Protein AF-A0A1J5KLR5-F1 (afdb_monomer_lite)

Foldseek 3Di:
DLPQAAEQPQEEEEEEADDPPLPLLVVLCVLPVVSRHDYRYHYAYPYPVVCVVVVNVSVVVRLVRCVVRLHYEYEDYPDDDPSVVVSVVVGPYQYQPDSFNVSSLVSVLVRVVVSCVVPPDPVSVVSNVLLVVQSVVDRDSVSSSVSSVVVD

Structure (mmCIF, N/CA/C/O backbone):
data_AF-A0A1J5KLR5-F1
#
_entry.id   AF-A0A1J5KLR5-F1
#
loop_
_atom_site.group_PDB
_atom_site.id
_atom_site.type_symbol
_atom_site.label_atom_id
_atom_site.label_alt_id
_atom_site.label_comp_id
_atom_site.label_asym_id
_atom_site.label_entity_id
_atom_site.label_seq_id
_atom_site.pdbx_PDB_ins_code
_atom_site.Cartn_x
_atom_site.Cartn_y
_atom_site.Cartn_z
_atom_site.occupancy
_atom_site.B_iso_or_equiv
_atom_site.auth_seq_id
_atom_site.auth_comp_id
_atom_site.auth_asym_id
_atom_site.auth_atom_id
_atom_site.pdbx_PDB_model_num
ATOM 1 N N . MET A 1 1 ? -21.106 -14.056 4.446 1.00 36.22 1 MET A N 1
ATOM 2 C CA . MET A 1 1 ? -21.035 -13.172 3.264 1.00 36.22 1 MET A CA 1
ATOM 3 C C . MET A 1 1 ? -20.225 -11.948 3.673 1.00 36.22 1 MET A C 1
ATOM 5 O O . MET A 1 1 ? -20.423 -11.469 4.780 1.00 36.22 1 MET A O 1
ATOM 9 N N . ARG A 1 2 ? -19.234 -11.530 2.876 1.00 48.59 2 ARG A N 1
ATOM 10 C CA . ARG A 1 2 ? -18.268 -10.456 3.201 1.00 48.59 2 ARG A CA 1
ATOM 11 C C . ARG A 1 2 ? -18.878 -9.060 2.944 1.00 48.59 2 ARG A C 1
ATOM 13 O O . ARG A 1 2 ? -18.381 -8.322 2.104 1.00 48.59 2 ARG A O 1
ATOM 20 N N . GLU A 1 3 ? -20.006 -8.745 3.583 1.00 52.44 3 GLU A N 1
ATOM 21 C CA . GLU A 1 3 ? -20.887 -7.623 3.188 1.00 52.44 3 GLU A CA 1
ATOM 22 C C . GLU A 1 3 ? -20.707 -6.318 3.992 1.00 52.44 3 GLU A C 1
ATOM 24 O O . GLU A 1 3 ? -21.283 -5.306 3.611 1.00 52.44 3 GLU A O 1
ATOM 29 N N . ASN A 1 4 ? -19.849 -6.290 5.023 1.00 66.62 4 ASN A N 1
ATOM 30 C CA . ASN A 1 4 ? -19.649 -5.118 5.899 1.00 66.62 4 ASN A CA 1
ATOM 31 C C . ASN A 1 4 ? -18.295 -4.400 5.734 1.00 66.62 4 ASN A C 1
ATOM 33 O O . ASN A 1 4 ? -17.890 -3.646 6.615 1.00 66.62 4 ASN A O 1
ATOM 37 N N . ARG A 1 5 ? -17.564 -4.618 4.634 1.00 80.94 5 ARG A N 1
ATOM 38 C CA . ARG A 1 5 ? -16.291 -3.910 4.428 1.00 80.94 5 ARG A CA 1
ATOM 39 C C . ARG A 1 5 ? -16.501 -2.437 4.109 1.00 80.94 5 ARG A C 1
ATOM 41 O O . ARG A 1 5 ? -17.392 -2.076 3.336 1.00 80.94 5 ARG A O 1
ATOM 48 N N . ILE A 1 6 ? -15.631 -1.595 4.656 1.00 85.00 6 ILE A N 1
ATOM 49 C CA . ILE A 1 6 ? -15.639 -0.160 4.373 1.00 85.00 6 ILE A CA 1
ATOM 50 C C . ILE A 1 6 ? -15.107 0.032 2.954 1.00 85.00 6 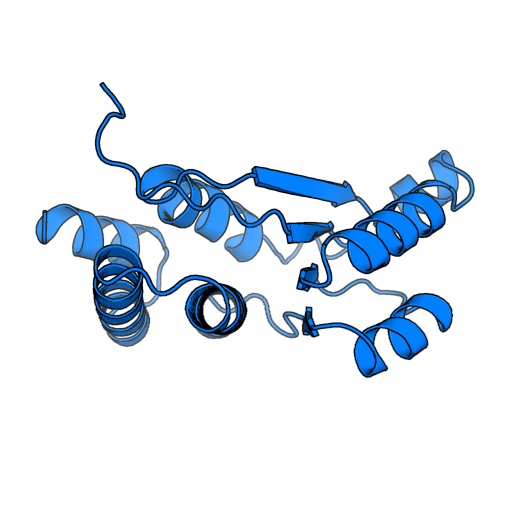ILE A C 1
ATOM 52 O O . ILE A 1 6 ? -13.957 -0.292 2.658 1.00 85.00 6 ILE A O 1
ATOM 56 N N . LYS A 1 7 ? -15.958 0.551 2.068 1.00 84.25 7 LYS A N 1
ATOM 57 C CA . LYS A 1 7 ? -15.587 0.823 0.679 1.00 84.25 7 LYS A CA 1
ATOM 58 C C . LYS A 1 7 ? -14.796 2.115 0.588 1.00 84.25 7 LYS A C 1
ATOM 60 O O . LYS A 1 7 ? -15.304 3.177 0.943 1.00 84.25 7 LYS A O 1
ATOM 65 N N . ILE A 1 8 ? -13.588 2.027 0.046 1.00 85.06 8 ILE A N 1
ATOM 66 C CA . ILE A 1 8 ? -12.771 3.190 -0.284 1.00 85.06 8 ILE A CA 1
ATOM 67 C C . ILE A 1 8 ? -12.696 3.301 -1.801 1.00 85.06 8 ILE A C 1
ATOM 69 O O . ILE A 1 8 ? -12.057 2.501 -2.477 1.00 85.06 8 ILE A O 1
ATOM 73 N N . SER A 1 9 ? -13.360 4.322 -2.339 1.00 82.25 9 SER A N 1
ATOM 74 C CA . SER A 1 9 ? -13.384 4.605 -3.777 1.00 82.25 9 SER A CA 1
ATOM 75 C C . SER A 1 9 ? -12.125 5.302 -4.288 1.00 82.25 9 SER A C 1
ATOM 77 O O . SER A 1 9 ? -11.991 5.481 -5.494 1.00 82.25 9 SER A O 1
ATOM 79 N N . THR A 1 10 ? -11.242 5.757 -3.396 1.00 86.50 10 THR A N 1
ATOM 80 C CA . THR A 1 10 ? -10.001 6.445 -3.760 1.00 86.50 10 THR A CA 1
ATOM 81 C C . THR A 1 10 ? -8.945 5.408 -4.137 1.00 86.50 10 THR A C 1
ATOM 83 O O . THR A 1 10 ? -8.455 4.711 -3.245 1.00 86.50 10 THR A O 1
ATOM 86 N N . PRO A 1 11 ? -8.574 5.286 -5.426 1.00 88.81 11 PRO A N 1
ATOM 87 C CA . PRO A 1 11 ? -7.553 4.339 -5.826 1.00 88.81 11 PRO A CA 1
ATOM 88 C C . PRO A 1 11 ? -6.179 4.829 -5.378 1.00 88.81 11 PRO A C 1
ATOM 90 O O . PRO A 1 11 ? -5.879 6.024 -5.441 1.00 88.81 11 PRO A O 1
ATOM 93 N N . PHE A 1 12 ? -5.308 3.904 -5.001 1.00 90.31 12 PHE A N 1
ATOM 94 C CA . PHE A 1 12 ? -3.905 4.202 -4.724 1.00 90.31 12 PHE A CA 1
ATOM 95 C C . PHE A 1 12 ? -2.996 3.152 -5.355 1.00 90.31 12 PHE A C 1
ATOM 97 O O . PHE A 1 12 ? -3.433 2.088 -5.802 1.00 90.31 12 PHE A O 1
ATOM 104 N N . VAL A 1 13 ? -1.718 3.497 -5.463 1.00 91.06 13 VAL A N 1
ATOM 105 C CA . VAL A 1 13 ? -0.706 2.626 -6.062 1.00 91.06 13 VAL A CA 1
ATOM 106 C C . VAL A 1 13 ? 0.085 1.934 -4.971 1.00 91.06 13 VAL A C 1
ATOM 108 O O . VAL A 1 13 ? 0.601 2.599 -4.082 1.00 91.06 13 VAL A O 1
ATOM 111 N N . GLU A 1 14 ? 0.230 0.621 -5.066 1.00 89.69 14 GLU A N 1
ATOM 112 C CA . GLU A 1 14 ? 1.139 -0.143 -4.220 1.00 89.69 14 GLU A CA 1
ATOM 113 C C . GLU A 1 14 ? 2.367 -0.546 -5.029 1.00 89.69 14 GLU A C 1
ATOM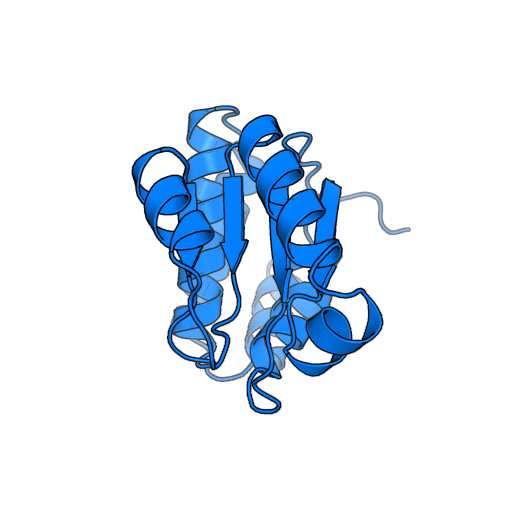 115 O O . GLU A 1 14 ? 2.251 -1.160 -6.090 1.00 89.69 14 GLU A O 1
ATOM 120 N N . LEU A 1 15 ? 3.535 -0.166 -4.523 1.00 87.50 15 LEU A N 1
ATOM 121 C CA . LEU A 1 15 ? 4.835 -0.510 -5.076 1.00 87.50 15 LEU A CA 1
ATOM 122 C C . LEU A 1 15 ? 5.495 -1.558 -4.186 1.00 87.50 15 LEU A C 1
ATOM 124 O O . LEU A 1 15 ? 5.876 -1.251 -3.051 1.00 87.50 15 LEU A O 1
ATOM 128 N N . ASP A 1 16 ? 5.659 -2.763 -4.715 1.00 84.75 16 ASP A N 1
ATOM 129 C CA . ASP A 1 16 ? 6.319 -3.861 -4.012 1.00 84.75 16 ASP A CA 1
ATOM 130 C C . ASP A 1 16 ? 7.813 -3.940 -4.346 1.00 84.75 16 ASP A C 1
ATOM 132 O O . ASP A 1 16 ? 8.232 -3.535 -5.432 1.00 84.75 16 ASP A O 1
ATOM 136 N N . GLY A 1 17 ? 8.621 -4.417 -3.399 1.00 78.75 17 GLY A N 1
ATOM 137 C CA . GLY A 1 17 ? 10.078 -4.331 -3.451 1.00 78.75 17 GLY A CA 1
ATOM 138 C C . GLY A 1 17 ? 10.819 -5.663 -3.333 1.00 78.75 17 GLY A C 1
ATOM 139 O O . GLY A 1 17 ? 10.237 -6.733 -3.254 1.00 78.75 17 GLY A O 1
ATOM 140 N N . ASP A 1 18 ? 12.152 -5.582 -3.327 1.00 69.69 18 ASP A N 1
ATOM 141 C CA . ASP A 1 18 ? 13.058 -6.745 -3.364 1.00 69.69 18 ASP A CA 1
ATOM 142 C C . ASP A 1 18 ? 13.311 -7.420 -2.010 1.00 69.69 18 ASP A C 1
ATOM 144 O O . ASP A 1 18 ? 13.990 -8.446 -1.948 1.00 69.69 18 ASP A O 1
ATOM 148 N N . LYS A 1 19 ? 12.873 -6.821 -0.900 1.00 64.19 19 LYS A N 1
ATOM 149 C CA . LYS A 1 19 ? 13.239 -7.338 0.418 1.00 64.19 19 LYS A CA 1
ATOM 150 C C . LYS A 1 19 ? 12.357 -8.525 0.795 1.00 64.19 19 LYS A C 1
ATOM 152 O O . LYS A 1 19 ? 11.225 -8.347 1.226 1.00 64.19 19 LYS A O 1
ATOM 157 N N . GLU A 1 20 ? 12.933 -9.726 0.728 1.00 59.66 20 GLU A N 1
ATOM 158 C CA . GLU A 1 20 ? 12.331 -10.982 1.214 1.00 59.66 20 GLU A CA 1
ATOM 159 C C . GLU A 1 20 ? 11.911 -10.928 2.698 1.00 59.66 20 GLU A C 1
ATOM 161 O O . GLU A 1 20 ? 11.056 -11.701 3.140 1.00 59.66 20 GLU A O 1
ATOM 166 N N . ASP A 1 21 ? 12.489 -9.992 3.456 1.00 57.94 21 ASP A N 1
ATOM 167 C CA . ASP A 1 21 ? 12.181 -9.743 4.863 1.00 57.94 21 ASP A CA 1
ATOM 168 C C . ASP A 1 21 ? 10.870 -8.972 5.081 1.00 57.94 21 ASP A C 1
ATOM 170 O O . ASP A 1 21 ? 10.425 -8.903 6.217 1.00 57.94 21 ASP A O 1
ATOM 174 N N . PHE A 1 22 ? 10.217 -8.432 4.040 1.00 69.19 22 PHE A N 1
ATOM 175 C CA . PHE A 1 22 ? 8.952 -7.684 4.158 1.00 69.19 22 PHE A CA 1
ATOM 176 C C . PHE A 1 22 ? 7.707 -8.590 4.217 1.00 69.19 22 PHE A C 1
ATOM 178 O O . PHE A 1 22 ? 6.735 -8.442 3.470 1.00 69.19 22 PHE A O 1
ATOM 185 N N . LYS A 1 23 ? 7.731 -9.590 5.104 1.00 77.00 23 LYS A N 1
ATOM 186 C CA . LYS A 1 23 ? 6.612 -10.534 5.263 1.00 77.00 23 LYS A CA 1
ATOM 187 C C . LYS A 1 23 ? 5.436 -9.889 5.980 1.00 77.00 23 LYS A C 1
ATOM 189 O O . LYS A 1 23 ? 4.288 -10.176 5.626 1.00 77.00 23 LYS A O 1
ATOM 194 N N . ASN A 1 24 ? 5.699 -9.014 6.952 1.00 81.69 24 ASN A N 1
ATOM 195 C CA . ASN A 1 24 ? 4.628 -8.373 7.705 1.00 81.69 24 ASN A CA 1
ATOM 196 C C . ASN A 1 24 ? 3.813 -7.435 6.820 1.00 81.69 24 ASN A C 1
ATOM 198 O O . ASN A 1 24 ? 2.610 -7.340 7.030 1.00 81.69 24 ASN A O 1
ATOM 202 N N . TRP A 1 25 ? 4.403 -6.832 5.784 1.00 83.69 25 TRP A N 1
ATOM 203 C CA . TRP A 1 25 ? 3.664 -6.057 4.781 1.00 83.69 25 TRP A CA 1
ATOM 204 C C . TRP A 1 25 ? 2.479 -6.807 4.172 1.00 83.69 25 TRP A C 1
ATOM 206 O O . TRP A 1 25 ? 1.321 -6.400 4.301 1.00 83.69 25 TRP A O 1
ATO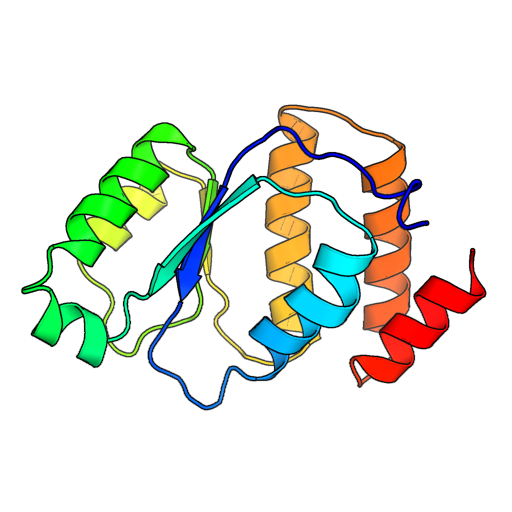M 216 N N . SER A 1 26 ? 2.781 -7.931 3.520 1.00 83.00 26 SER A N 1
ATOM 217 C CA . SER A 1 26 ? 1.787 -8.735 2.816 1.00 83.00 26 SER A CA 1
ATOM 218 C C . SER A 1 26 ? 0.799 -9.365 3.793 1.00 83.00 26 SER A C 1
ATOM 220 O O . SER A 1 26 ? -0.398 -9.417 3.513 1.00 83.00 26 SER A O 1
ATOM 222 N N . LEU A 1 27 ? 1.276 -9.813 4.959 1.00 86.31 27 LEU A N 1
ATOM 223 C CA . LEU A 1 27 ? 0.419 -10.382 5.998 1.00 86.31 27 LEU A CA 1
ATOM 224 C C . LEU A 1 27 ? -0.541 -9.339 6.578 1.00 86.31 27 LEU A C 1
ATOM 226 O O . LEU A 1 27 ? -1.730 -9.614 6.693 1.00 86.31 27 LEU A O 1
ATOM 230 N N . PHE A 1 28 ? -0.061 -8.136 6.895 1.00 87.38 28 PHE A N 1
ATOM 231 C CA . PHE A 1 28 ? -0.879 -7.058 7.452 1.00 87.38 28 PHE A CA 1
ATOM 232 C C . PHE A 1 28 ? -1.940 -6.616 6.447 1.00 87.38 28 PHE A C 1
ATOM 234 O O . PHE A 1 28 ? -3.120 -6.505 6.780 1.00 87.38 28 PHE A O 1
ATOM 241 N N . LYS A 1 29 ? -1.543 -6.447 5.183 1.00 86.88 29 LYS A N 1
ATOM 242 C CA . LYS A 1 29 ? -2.477 -6.133 4.106 1.00 86.88 29 LYS A CA 1
ATOM 243 C C . LYS A 1 29 ? -3.555 -7.212 3.965 1.00 86.88 29 LYS A C 1
ATOM 245 O O . LYS A 1 29 ? -4.737 -6.890 3.980 1.00 86.88 29 LYS A O 1
ATOM 250 N N . ASN A 1 30 ? -3.171 -8.480 3.837 1.00 87.62 30 ASN A N 1
ATOM 251 C CA . ASN A 1 30 ? -4.127 -9.550 3.549 1.00 87.62 30 ASN A CA 1
ATOM 252 C C . ASN A 1 30 ? -5.027 -9.882 4.746 1.00 87.62 30 ASN A C 1
ATOM 254 O O . ASN A 1 30 ? -6.222 -10.071 4.552 1.00 87.62 30 ASN A O 1
ATOM 258 N N . ASN A 1 31 ? -4.472 -9.932 5.960 1.00 87.19 31 ASN A N 1
ATOM 259 C CA . ASN A 1 31 ? -5.201 -10.373 7.151 1.00 87.19 31 ASN A CA 1
ATOM 260 C C . ASN A 1 31 ? -5.979 -9.246 7.835 1.00 87.19 31 ASN A C 1
ATOM 262 O O . ASN A 1 31 ? -6.978 -9.521 8.487 1.00 87.19 31 ASN A O 1
ATOM 266 N N . ILE A 1 32 ? -5.527 -7.994 7.719 1.00 87.06 32 ILE A N 1
ATOM 267 C CA . ILE A 1 32 ? -6.181 -6.849 8.361 1.00 87.06 32 ILE A CA 1
ATOM 268 C C . ILE A 1 32 ? -6.840 -5.991 7.283 1.00 87.06 32 ILE A C 1
ATOM 270 O O . ILE A 1 32 ? -8.063 -5.934 7.194 1.00 87.06 32 ILE A O 1
ATOM 274 N N . ILE A 1 33 ? -6.057 -5.363 6.407 1.00 88.81 33 ILE A N 1
ATOM 275 C CA . ILE A 1 33 ? -6.589 -4.354 5.482 1.00 88.81 33 ILE A CA 1
ATOM 276 C C . ILE A 1 33 ? -7.670 -4.923 4.552 1.00 88.81 33 ILE A C 1
ATOM 278 O O . ILE A 1 33 ? -8.773 -4.392 4.518 1.00 88.81 33 ILE A O 1
ATOM 282 N N . CYS A 1 34 ? -7.401 -6.014 3.835 1.00 87.44 34 CYS A N 1
ATOM 283 C CA . CYS A 1 34 ? -8.340 -6.603 2.876 1.00 87.44 34 CYS A CA 1
ATOM 284 C C . CYS A 1 34 ? -9.527 -7.333 3.531 1.00 87.44 34 CYS A C 1
ATOM 286 O O . CYS A 1 34 ? -10.538 -7.584 2.866 1.00 87.44 34 CYS A O 1
ATOM 288 N N . GLU A 1 35 ? -9.432 -7.677 4.817 1.00 87.44 35 GLU A N 1
ATOM 289 C CA . GLU A 1 35 ? -10.549 -8.276 5.552 1.00 87.44 35 GLU A CA 1
ATOM 290 C C . GLU A 1 35 ? -11.564 -7.215 6.003 1.00 87.44 35 GLU A C 1
ATOM 292 O O . GLU A 1 35 ? -12.768 -7.457 5.897 1.00 87.44 35 GLU A O 1
ATOM 297 N N . PHE A 1 36 ? -11.111 -6.016 6.398 1.00 86.06 36 PHE A N 1
ATOM 298 C CA . PHE A 1 36 ? -11.985 -4.928 6.869 1.00 86.06 36 PHE A CA 1
ATOM 299 C C . PHE A 1 36 ? -12.324 -3.873 5.801 1.00 86.06 36 PHE A C 1
ATOM 301 O O . PHE A 1 36 ? -13.399 -3.269 5.850 1.00 86.06 36 PHE A O 1
ATOM 308 N N . LEU A 1 37 ? -11.448 -3.654 4.818 1.00 88.12 37 LEU A N 1
ATOM 309 C CA . LEU A 1 37 ? -11.566 -2.592 3.817 1.00 88.12 37 LEU A CA 1
ATOM 310 C C . LEU A 1 37 ? -11.666 -3.165 2.399 1.00 88.12 37 LEU A C 1
ATOM 312 O O . LEU A 1 37 ? -10.980 -4.120 2.035 1.00 88.12 37 LEU A O 1
ATOM 316 N N . ASP A 1 38 ? -12.527 -2.559 1.586 1.00 88.50 38 ASP A N 1
ATOM 317 C CA . ASP A 1 38 ? -12.660 -2.842 0.157 1.00 88.50 38 ASP A CA 1
ATOM 318 C C . ASP A 1 38 ? -11.993 -1.702 -0.625 1.00 88.50 38 ASP A C 1
ATOM 320 O O . ASP A 1 38 ? -12.495 -0.573 -0.638 1.00 88.50 38 ASP A O 1
ATOM 324 N N . LEU A 1 39 ? -10.813 -1.983 -1.189 1.00 87.00 39 LEU A N 1
ATOM 325 C CA . LEU A 1 39 ? -9.876 -0.997 -1.734 1.00 87.00 39 LEU A CA 1
ATOM 326 C C . LEU A 1 39 ? -9.586 -1.265 -3.214 1.00 87.00 39 LEU A C 1
ATOM 328 O O . LEU A 1 39 ? -9.322 -2.405 -3.597 1.00 87.00 39 LEU A O 1
ATOM 332 N N . ASP A 1 40 ? -9.523 -0.205 -4.022 1.00 86.56 40 ASP A N 1
ATOM 333 C CA . ASP A 1 40 ? -9.010 -0.277 -5.397 1.00 86.56 40 ASP A CA 1
ATOM 334 C C . ASP A 1 40 ? -7.491 -0.023 -5.416 1.00 86.56 40 ASP A C 1
ATOM 336 O O . ASP A 1 40 ? -7.022 1.120 -5.446 1.00 86.56 40 ASP A O 1
ATOM 340 N N . ILE A 1 41 ? -6.710 -1.105 -5.340 1.00 88.69 41 ILE A N 1
ATOM 341 C CA . ILE A 1 41 ? -5.245 -1.050 -5.264 1.00 88.69 41 ILE A CA 1
ATOM 342 C C . ILE A 1 41 ? -4.636 -1.404 -6.616 1.00 88.69 41 ILE A C 1
ATOM 344 O O . ILE A 1 41 ? -4.767 -2.530 -7.101 1.00 88.69 41 ILE A O 1
ATOM 348 N N . LYS A 1 42 ? -3.877 -0.470 -7.197 1.00 90.62 42 LYS A N 1
ATOM 349 C CA . LYS A 1 42 ? -3.057 -0.748 -8.382 1.00 90.62 42 LYS A CA 1
ATOM 350 C C . LYS A 1 42 ? -1.682 -1.230 -7.944 1.00 90.62 42 LYS A C 1
ATOM 352 O O . LYS A 1 42 ? -0.837 -0.423 -7.563 1.00 90.62 42 LYS A O 1
ATOM 357 N N . TYR A 1 43 ? -1.486 -2.538 -7.999 1.00 90.12 43 TYR A N 1
ATOM 358 C CA . TYR A 1 43 ? -0.246 -3.194 -7.601 1.00 90.12 43 TYR A CA 1
ATOM 359 C C . TYR A 1 43 ? 0.789 -3.194 -8.733 1.00 90.12 43 TYR A C 1
ATOM 361 O O . TYR A 1 43 ? 0.476 -3.576 -9.863 1.00 90.12 43 TYR A O 1
ATOM 369 N N . PHE A 1 44 ? 2.025 -2.810 -8.414 1.00 89.75 44 PHE A N 1
ATOM 370 C CA . PHE A 1 44 ? 3.184 -2.932 -9.293 1.00 89.75 44 PHE A CA 1
ATOM 371 C C . PHE A 1 44 ? 4.362 -3.523 -8.523 1.00 89.75 44 PHE A C 1
ATOM 373 O O . PHE A 1 44 ? 4.835 -2.946 -7.545 1.00 89.75 44 PHE A O 1
ATOM 380 N N . ASP A 1 45 ? 4.878 -4.639 -9.021 1.00 87.81 45 ASP A N 1
ATOM 381 C CA . ASP A 1 45 ? 6.128 -5.218 -8.546 1.00 87.81 45 ASP A CA 1
ATOM 382 C C . ASP A 1 45 ? 7.306 -4.460 -9.179 1.00 87.81 45 ASP A C 1
ATOM 384 O O . ASP A 1 45 ? 7.565 -4.584 -10.379 1.00 87.81 45 ASP A O 1
ATOM 388 N N . ILE A 1 46 ? 8.006 -3.646 -8.387 1.00 86.12 46 ILE A N 1
ATOM 389 C CA . ILE A 1 46 ? 9.201 -2.910 -8.824 1.00 86.12 46 ILE A CA 1
ATOM 390 C C . ILE A 1 46 ? 10.494 -3.559 -8.318 1.00 86.12 46 ILE A C 1
ATOM 392 O O . ILE A 1 46 ? 11.537 -2.896 -8.287 1.00 86.12 46 ILE A O 1
ATOM 396 N N . SER A 1 47 ? 10.440 -4.846 -7.957 1.00 84.06 47 SER A N 1
ATOM 397 C CA . SER A 1 47 ? 11.620 -5.659 -7.679 1.00 84.06 47 SER A CA 1
ATOM 398 C C . SER A 1 47 ? 12.612 -5.586 -8.840 1.00 84.06 47 SER A C 1
ATOM 400 O O . SER A 1 47 ? 12.250 -5.501 -10.017 1.00 84.06 47 SER A O 1
ATOM 402 N N . THR A 1 48 ? 13.896 -5.629 -8.517 1.00 82.69 48 THR A N 1
ATOM 403 C CA . THR A 1 48 ? 15.009 -5.639 -9.462 1.00 82.69 48 THR A CA 1
ATOM 404 C C . THR A 1 48 ? 14.824 -6.751 -10.490 1.00 82.69 48 THR A C 1
ATOM 406 O O . THR A 1 48 ? 14.968 -6.510 -11.687 1.00 82.69 48 THR A O 1
ATOM 409 N N . ARG A 1 49 ? 14.384 -7.938 -10.057 1.00 84.81 49 ARG A N 1
ATOM 410 C CA . ARG A 1 49 ? 14.105 -9.060 -10.963 1.00 84.81 49 ARG A CA 1
ATOM 411 C C . ARG A 1 49 ? 12.993 -8.735 -11.960 1.00 84.81 49 ARG A C 1
ATOM 413 O O . ARG A 1 49 ? 13.147 -8.999 -13.153 1.00 84.81 49 ARG A O 1
ATOM 420 N N . ASN A 1 50 ? 11.875 -8.169 -11.505 1.00 86.75 50 ASN A N 1
ATOM 421 C CA . ASN A 1 50 ? 10.780 -7.826 -12.409 1.00 86.75 50 ASN A CA 1
ATOM 422 C C . ASN A 1 50 ? 11.150 -6.658 -13.335 1.00 86.75 50 ASN A C 1
ATOM 424 O O . ASN A 1 50 ? 10.794 -6.639 -14.515 1.00 86.75 50 ASN A O 1
ATOM 428 N N . ARG A 1 51 ? 11.938 -5.705 -12.839 1.00 85.56 51 ARG A N 1
ATOM 429 C CA . ARG A 1 51 ? 12.491 -4.609 -1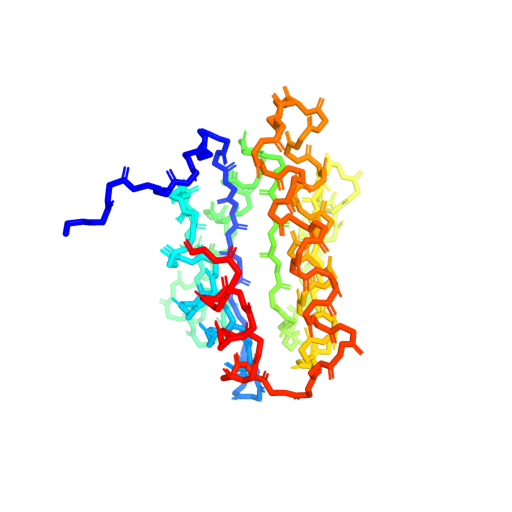3.638 1.00 85.56 51 ARG A CA 1
ATOM 430 C C . ARG A 1 51 ? 13.429 -5.107 -14.736 1.00 85.56 51 ARG A C 1
ATOM 432 O O . ARG A 1 51 ? 13.313 -4.648 -15.869 1.00 85.56 51 ARG A O 1
ATOM 439 N N . GLU A 1 52 ? 14.280 -6.092 -14.463 1.00 85.81 52 GLU A N 1
ATOM 440 C CA . GLU A 1 52 ? 15.118 -6.729 -15.487 1.00 85.81 52 GLU A CA 1
ATOM 441 C C . GLU A 1 52 ? 14.274 -7.433 -16.560 1.00 85.81 52 GLU A C 1
ATOM 443 O O . GLU A 1 52 ? 14.473 -7.210 -17.757 1.00 85.81 52 GLU A O 1
ATOM 448 N N . VAL A 1 53 ? 13.282 -8.231 -16.146 1.00 91.06 53 VAL A N 1
ATOM 449 C CA . VAL A 1 53 ? 12.389 -8.969 -17.060 1.00 91.06 53 VAL A CA 1
ATOM 450 C C . VAL A 1 53 ? 11.583 -8.019 -17.946 1.00 91.06 53 VAL A C 1
ATOM 452 O O . VAL A 1 53 ? 11.455 -8.230 -19.154 1.00 91.06 53 VAL A O 1
ATOM 455 N N . THR A 1 54 ? 11.055 -6.948 -17.360 1.00 89.12 54 THR A N 1
ATOM 456 C CA . THR A 1 54 ? 10.226 -5.965 -18.067 1.00 89.12 54 THR A CA 1
ATOM 457 C C . THR A 1 54 ? 11.043 -4.883 -18.772 1.00 89.12 54 THR A C 1
ATOM 459 O O . THR A 1 54 ? 10.456 -4.052 -19.469 1.00 89.12 54 THR A O 1
ATOM 462 N N . LYS A 1 55 ? 12.379 -4.897 -18.652 1.00 87.94 55 LYS A N 1
ATOM 463 C CA . LYS A 1 55 ? 13.285 -3.844 -19.146 1.00 87.94 55 LYS A CA 1
ATOM 464 C C . LYS A 1 55 ? 12.864 -2.454 -18.651 1.00 87.94 55 LYS A C 1
ATOM 466 O O . LYS A 1 55 ? 12.670 -1.543 -19.453 1.00 87.94 55 LYS A O 1
ATOM 471 N N . ASP A 1 56 ? 12.644 -2.334 -17.343 1.00 84.06 56 ASP A N 1
ATOM 472 C CA . ASP A 1 56 ? 12.191 -1.130 -16.630 1.00 84.06 56 ASP A CA 1
ATOM 473 C C . ASP A 1 56 ? 10.814 -0.573 -17.039 1.00 84.06 56 ASP A C 1
ATOM 475 O O . ASP A 1 56 ? 10.389 0.470 -16.539 1.00 84.06 56 ASP A O 1
ATOM 479 N N . LYS A 1 57 ? 10.043 -1.276 -17.879 1.00 88.38 57 LYS A N 1
ATOM 480 C CA . LYS A 1 57 ? 8.689 -0.827 -18.251 1.00 88.38 57 LYS A CA 1
ATOM 481 C C . LYS A 1 57 ? 7.757 -0.705 -17.046 1.00 88.38 57 LYS A C 1
ATOM 483 O O . LYS A 1 57 ? 7.013 0.269 -16.966 1.00 88.38 57 LYS A O 1
ATOM 488 N N . VAL A 1 58 ? 7.848 -1.633 -16.089 1.00 88.88 58 VAL A N 1
ATOM 489 C CA . VAL A 1 58 ? 7.022 -1.613 -14.868 1.00 88.88 58 VAL A CA 1
ATOM 490 C C . VAL A 1 58 ? 7.247 -0.349 -14.030 1.00 88.88 58 VAL A C 1
ATOM 492 O O . VAL A 1 58 ? 6.310 0.203 -13.453 1.00 88.88 58 VAL A O 1
ATOM 495 N N . LEU A 1 59 ? 8.475 0.182 -14.025 1.00 86.38 59 LEU A N 1
ATOM 496 C CA . LEU A 1 59 ? 8.786 1.437 -13.351 1.00 86.38 59 LEU A CA 1
ATOM 497 C C . LEU A 1 59 ? 8.070 2.609 -14.037 1.00 86.38 59 LEU A C 1
ATOM 499 O O . LEU A 1 59 ? 7.425 3.404 -13.363 1.00 86.38 59 LEU A O 1
ATOM 503 N N . GLY A 1 60 ? 8.112 2.688 -15.368 1.00 87.75 60 GLY A N 1
ATOM 504 C CA . GLY A 1 60 ? 7.401 3.732 -16.113 1.00 87.75 60 GLY A CA 1
ATOM 505 C C . GLY A 1 60 ? 5.885 3.691 -15.897 1.00 87.75 60 GLY A C 1
ATOM 506 O O . GLY A 1 60 ? 5.268 4.719 -15.614 1.00 87.75 60 GLY A O 1
ATOM 507 N N . GLU A 1 61 ? 5.286 2.502 -15.971 1.00 90.25 61 GLU A N 1
ATOM 508 C CA . GLU A 1 61 ? 3.844 2.310 -15.761 1.00 90.25 61 GLU A CA 1
ATOM 509 C C . GLU A 1 61 ? 3.411 2.676 -14.339 1.00 90.25 61 GLU A C 1
ATOM 511 O O . GLU A 1 61 ? 2.398 3.357 -14.149 1.00 90.25 61 GLU A O 1
ATOM 516 N N . SER A 1 62 ? 4.207 2.289 -13.341 1.00 89.81 62 SER A N 1
ATOM 517 C CA . SER A 1 62 ? 3.933 2.637 -11.952 1.00 89.81 62 SER A CA 1
ATOM 518 C C . SER A 1 62 ? 4.021 4.149 -11.714 1.00 89.81 62 SER A C 1
ATOM 520 O O . SER A 1 62 ? 3.101 4.720 -11.131 1.00 89.81 62 SER A O 1
ATOM 522 N N . LEU A 1 63 ? 5.033 4.837 -12.257 1.00 87.81 63 LEU A N 1
ATOM 523 C CA . LEU A 1 63 ? 5.162 6.298 -12.169 1.00 87.81 63 LEU A CA 1
ATOM 524 C C . LEU A 1 63 ? 3.964 7.024 -12.799 1.00 87.81 63 LEU A C 1
ATOM 526 O O . LEU A 1 63 ? 3.446 7.982 -12.223 1.00 87.81 63 LEU A O 1
ATOM 530 N N . GLU A 1 64 ? 3.485 6.566 -13.956 1.00 90.12 64 GLU A N 1
ATOM 531 C CA . GLU A 1 64 ? 2.288 7.122 -14.598 1.00 90.12 64 GLU A CA 1
ATOM 532 C C . GLU A 1 64 ? 1.017 6.870 -13.776 1.00 90.12 64 GLU A C 1
ATOM 534 O O . GLU A 1 64 ? 0.149 7.741 -13.676 1.00 90.12 64 GLU A O 1
ATOM 539 N N . SER A 1 65 ? 0.908 5.705 -13.137 1.00 90.50 65 SER A N 1
ATOM 540 C CA . SER A 1 65 ? -0.199 5.396 -12.230 1.00 90.50 65 SER A CA 1
ATOM 541 C C . SER A 1 65 ? -0.187 6.299 -10.990 1.00 90.50 65 SER A C 1
ATOM 543 O O . SER A 1 65 ? -1.227 6.842 -10.610 1.00 90.50 65 SER A O 1
ATOM 545 N N . ILE A 1 66 ? 0.989 6.543 -10.402 1.00 89.50 66 ILE A N 1
ATOM 546 C CA . ILE A 1 66 ? 1.151 7.419 -9.231 1.00 89.50 66 ILE A CA 1
ATOM 547 C C . ILE A 1 66 ? 0.802 8.861 -9.591 1.00 89.50 66 ILE A C 1
ATOM 549 O O . ILE A 1 66 ? 0.092 9.520 -8.838 1.00 89.50 66 ILE A O 1
ATOM 553 N N . LYS A 1 67 ? 1.206 9.348 -10.771 1.00 87.94 67 LYS A N 1
ATOM 554 C CA . LYS A 1 67 ? 0.803 10.681 -11.255 1.00 87.94 67 LYS A CA 1
ATOM 555 C C . LYS A 1 67 ? -0.716 10.836 -11.347 1.00 87.94 67 LYS A C 1
ATOM 557 O O . LYS A 1 67 ? -1.233 11.912 -11.054 1.00 87.94 67 LYS A O 1
ATOM 562 N N . LYS A 1 68 ? -1.428 9.779 -11.755 1.00 88.69 68 LYS A N 1
ATOM 563 C CA . LYS A 1 68 ? -2.894 9.787 -11.886 1.00 88.69 68 LYS A CA 1
ATOM 564 C C . LYS A 1 68 ? -3.600 9.718 -10.534 1.00 88.69 68 LYS A C 1
ATOM 566 O O . LYS A 1 68 ? -4.529 10.486 -10.310 1.00 88.69 68 LYS A O 1
ATOM 571 N N . ASN A 1 69 ? -3.169 8.818 -9.650 1.00 85.19 69 ASN A N 1
ATOM 572 C CA . ASN A 1 69 ? -3.847 8.570 -8.374 1.00 85.19 69 ASN A CA 1
ATOM 573 C C . ASN A 1 69 ? -3.359 9.485 -7.232 1.00 85.19 69 ASN A C 1
ATOM 575 O O . ASN A 1 69 ? -4.064 9.641 -6.245 1.00 85.19 69 ASN A O 1
ATOM 579 N N . LYS A 1 70 ? -2.165 10.087 -7.347 1.00 86.25 70 LYS A N 1
ATOM 580 C CA . LYS A 1 70 ? -1.481 10.970 -6.370 1.00 86.25 70 LYS A CA 1
ATOM 581 C C . LYS A 1 70 ? -1.159 10.368 -4.998 1.00 86.25 70 LYS A C 1
ATOM 583 O O . LYS A 1 70 ? -0.383 10.974 -4.259 1.00 86.25 70 LYS A O 1
ATOM 588 N N . LEU A 1 71 ? -1.726 9.211 -4.680 1.00 89.44 71 LEU A N 1
ATOM 589 C CA . LEU A 1 71 ? -1.466 8.431 -3.481 1.00 89.44 71 LEU A CA 1
ATOM 590 C C . LEU A 1 71 ? -0.743 7.145 -3.860 1.00 89.44 71 LEU A C 1
ATOM 592 O O . LEU A 1 71 ? -1.183 6.401 -4.747 1.00 89.44 71 LEU A O 1
ATOM 596 N N . ALA A 1 72 ? 0.364 6.887 -3.177 1.00 87.88 72 ALA A N 1
ATOM 597 C CA . ALA A 1 72 ? 1.101 5.653 -3.335 1.00 87.88 72 ALA A CA 1
ATOM 598 C C . ALA A 1 72 ? 1.715 5.194 -2.022 1.00 87.88 72 ALA A C 1
ATOM 600 O O . ALA A 1 72 ? 2.089 5.992 -1.164 1.00 87.88 72 ALA A O 1
ATOM 601 N N . ILE A 1 73 ? 1.856 3.886 -1.910 1.00 88.19 73 ILE A N 1
ATOM 602 C CA . ILE A 1 73 ? 2.463 3.213 -0.784 1.00 88.19 73 ILE A CA 1
ATOM 603 C C . ILE A 1 73 ? 3.583 2.318 -1.312 1.00 88.19 73 ILE A C 1
ATOM 605 O O . ILE A 1 73 ? 3.416 1.639 -2.325 1.00 88.19 73 ILE A O 1
ATOM 609 N N . LYS A 1 74 ? 4.757 2.379 -0.681 1.00 83.81 74 LYS A N 1
ATOM 610 C CA . LYS A 1 74 ? 5.965 1.716 -1.171 1.00 83.81 74 LYS A CA 1
ATOM 611 C C . LYS A 1 74 ? 6.658 0.890 -0.090 1.00 83.81 74 LYS A C 1
ATOM 613 O O . LYS A 1 74 ? 7.046 1.419 0.952 1.00 83.81 74 LYS A O 1
ATOM 618 N N . CYS A 1 75 ? 6.916 -0.370 -0.431 1.00 80.81 75 CYS A N 1
ATOM 619 C CA . CYS A 1 75 ? 7.866 -1.256 0.234 1.00 80.81 75 CYS A CA 1
ATOM 620 C C . CYS A 1 75 ? 9.311 -0.890 -0.183 1.00 80.81 75 CYS A C 1
ATOM 622 O O . CYS A 1 75 ? 9.551 -0.548 -1.351 1.00 80.81 75 CYS A O 1
ATOM 624 N N . PRO A 1 76 ? 10.299 -0.885 0.730 1.00 68.12 76 PRO A N 1
ATOM 625 C CA . PRO A 1 76 ? 11.631 -0.401 0.407 1.00 68.12 76 PRO A CA 1
ATOM 626 C C . PRO A 1 76 ? 12.331 -1.361 -0.558 1.00 68.12 76 PRO A C 1
ATOM 628 O O . PRO A 1 76 ? 12.494 -2.552 -0.302 1.00 68.12 76 PRO A O 1
ATOM 631 N N . THR A 1 77 ? 12.792 -0.811 -1.676 1.00 63.72 77 THR A N 1
ATOM 632 C CA . THR A 1 77 ? 13.625 -1.504 -2.661 1.00 63.72 77 THR A CA 1
ATOM 633 C C . THR A 1 77 ? 15.103 -1.277 -2.360 1.00 63.72 77 THR A C 1
ATOM 635 O O . THR A 1 77 ? 15.472 -0.259 -1.775 1.00 63.72 77 THR A O 1
ATOM 638 N N . LEU A 1 78 ? 15.972 -2.185 -2.817 1.00 59.34 78 LEU A N 1
ATOM 639 C CA . LEU A 1 78 ? 17.428 -1.982 -2.762 1.00 59.34 78 LEU A CA 1
ATOM 640 C C . LEU A 1 78 ? 17.890 -0.784 -3.611 1.00 59.34 78 LEU A C 1
ATOM 642 O O . LEU A 1 78 ? 18.950 -0.218 -3.362 1.00 59.34 78 LEU A O 1
ATOM 646 N N . LEU A 1 79 ? 17.087 -0.387 -4.602 1.00 55.84 79 LEU A N 1
ATOM 647 C CA . LEU A 1 79 ? 17.373 0.710 -5.520 1.00 55.84 79 LEU A CA 1
ATOM 648 C C . LEU A 1 79 ? 16.250 1.751 -5.471 1.00 55.84 79 LEU A C 1
ATOM 650 O O . LEU A 1 79 ? 15.098 1.456 -5.802 1.00 55.84 79 LEU A O 1
ATOM 654 N N . GLU A 1 80 ? 16.587 2.980 -5.081 1.00 64.81 80 GLU A N 1
ATOM 655 C CA . GLU A 1 80 ? 15.747 4.155 -5.321 1.00 64.81 80 GLU A CA 1
ATOM 656 C C . GLU A 1 80 ? 16.137 4.791 -6.655 1.00 64.81 80 GLU A C 1
ATOM 658 O O . GLU A 1 80 ? 17.312 5.061 -6.900 1.00 64.81 80 GLU A O 1
ATOM 663 N N . THR A 1 81 ? 15.159 5.028 -7.530 1.00 71.62 81 THR A N 1
ATOM 664 C CA . THR A 1 81 ? 15.395 5.686 -8.818 1.00 71.62 81 THR A CA 1
ATOM 665 C C . THR A 1 81 ? 15.143 7.196 -8.718 1.00 71.62 81 THR A C 1
ATOM 667 O O . THR A 1 81 ? 14.211 7.613 -8.018 1.00 71.62 81 THR A O 1
ATOM 670 N N . PRO A 1 82 ? 15.936 8.044 -9.405 1.00 79.06 82 PRO A N 1
ATOM 671 C CA . PRO A 1 82 ? 15.767 9.500 -9.373 1.00 79.06 82 PRO A CA 1
ATOM 672 C C . PRO A 1 82 ? 14.359 9.967 -9.758 1.00 79.06 82 PRO A C 1
ATOM 674 O O . PRO A 1 82 ? 13.845 10.927 -9.185 1.00 79.06 82 PRO A O 1
ATOM 677 N N . GLU A 1 83 ? 13.715 9.277 -10.700 1.00 80.12 83 GLU A N 1
ATOM 678 C CA . GLU A 1 83 ? 12.359 9.565 -11.164 1.00 80.12 83 GLU A CA 1
ATOM 679 C C . GLU A 1 83 ? 11.335 9.411 -10.041 1.00 80.12 83 GLU A C 1
ATOM 681 O O . GLU A 1 83 ? 10.435 10.240 -9.900 1.00 80.12 83 GLU A O 1
ATOM 686 N N . LEU A 1 84 ? 11.488 8.372 -9.215 1.00 77.88 84 LEU A N 1
ATOM 687 C CA . LEU A 1 84 ? 10.619 8.153 -8.069 1.00 77.88 84 LEU A CA 1
ATOM 688 C C . LEU A 1 84 ? 10.835 9.246 -7.020 1.00 77.88 84 LEU A C 1
ATOM 690 O O . LEU A 1 84 ? 9.862 9.789 -6.507 1.00 77.88 84 LEU A O 1
ATOM 694 N N . THR A 1 85 ? 12.087 9.611 -6.736 1.00 80.19 85 THR A N 1
ATOM 695 C CA . THR A 1 85 ? 12.417 10.671 -5.771 1.00 80.19 85 THR A CA 1
ATOM 696 C C . THR A 1 85 ? 11.825 12.019 -6.172 1.00 80.19 85 THR A C 1
ATOM 698 O O . THR A 1 85 ? 11.192 12.675 -5.351 1.00 80.19 85 THR A O 1
ATOM 701 N N . GLN A 1 86 ? 11.924 12.399 -7.448 1.00 79.88 86 GLN A N 1
ATOM 702 C CA . GLN A 1 86 ? 11.290 13.621 -7.957 1.00 79.88 86 GLN A CA 1
ATOM 703 C C . GLN A 1 86 ? 9.759 13.582 -7.857 1.00 79.88 86 GLN A C 1
ATOM 705 O O . GLN A 1 86 ? 9.110 14.623 -7.738 1.00 79.88 86 GLN A O 1
ATOM 710 N N . LEU A 1 87 ? 9.163 12.390 -7.941 1.00 80.94 87 LEU A N 1
ATOM 711 C CA . LEU A 1 87 ? 7.721 12.226 -7.820 1.00 80.94 87 LEU A CA 1
ATOM 712 C C . LEU A 1 87 ? 7.252 12.304 -6.362 1.00 80.94 87 LEU A C 1
ATOM 714 O O . LEU A 1 87 ? 6.179 12.856 -6.119 1.00 80.94 87 LEU A O 1
ATOM 718 N N . LYS A 1 88 ? 8.063 11.839 -5.400 1.00 78.56 88 LYS A N 1
ATOM 719 C CA . LYS A 1 88 ? 7.787 11.966 -3.954 1.00 78.56 88 LYS A CA 1
ATOM 720 C C . LYS A 1 88 ? 7.587 13.422 -3.525 1.00 78.56 88 LYS A C 1
ATOM 722 O O . LYS A 1 88 ? 6.771 13.692 -2.660 1.00 78.56 88 LYS A O 1
ATOM 727 N N . GLU A 1 89 ? 8.284 14.374 -4.143 1.00 73.44 89 GLU A N 1
ATOM 728 C CA . GLU A 1 89 ? 8.119 15.804 -3.823 1.00 73.44 89 GLU A CA 1
ATOM 729 C C . GLU A 1 89 ? 6.794 16.391 -4.339 1.00 73.44 89 GLU A C 1
ATOM 731 O O . GLU A 1 89 ? 6.351 17.444 -3.885 1.00 73.44 89 GLU A O 1
ATOM 736 N N . LYS A 1 90 ? 6.161 15.728 -5.314 1.00 77.62 90 LYS A N 1
ATOM 737 C CA . LYS A 1 90 ? 4.959 16.212 -6.015 1.00 77.62 90 LYS A CA 1
ATOM 738 C C . LYS A 1 90 ? 3.699 15.414 -5.687 1.00 77.62 90 LYS A C 1
ATOM 740 O O . LYS A 1 90 ? 2.604 15.829 -6.064 1.00 77.62 90 LYS A O 1
ATOM 745 N N . THR A 1 91 ? 3.847 14.255 -5.055 1.00 83.25 91 THR A N 1
ATOM 746 C CA . THR A 1 91 ? 2.772 13.298 -4.765 1.00 83.25 91 THR A CA 1
ATOM 747 C C . THR A 1 91 ? 2.962 12.706 -3.374 1.00 83.25 91 THR A C 1
ATOM 749 O O . THR A 1 91 ? 4.066 12.722 -2.841 1.00 83.25 91 THR A O 1
ATOM 752 N N . ASN A 1 92 ? 1.899 12.169 -2.777 1.00 85.19 92 ASN A N 1
ATOM 753 C CA . ASN A 1 92 ? 1.987 11.569 -1.450 1.00 85.19 92 ASN A CA 1
ATOM 754 C C . ASN A 1 92 ? 2.406 10.104 -1.600 1.00 85.19 92 ASN A C 1
ATOM 756 O O . ASN A 1 92 ? 1.572 9.228 -1.839 1.00 85.19 92 ASN A O 1
ATOM 760 N N . ILE A 1 93 ? 3.713 9.860 -1.509 1.00 85.25 93 ILE A N 1
ATOM 761 C CA . ILE A 1 93 ? 4.292 8.516 -1.533 1.00 85.25 93 ILE A CA 1
ATOM 762 C C . ILE A 1 93 ? 4.774 8.175 -0.127 1.00 85.25 93 ILE A C 1
ATOM 764 O O . ILE A 1 93 ? 5.761 8.739 0.348 1.00 85.25 93 ILE A O 1
ATOM 768 N N . PHE A 1 94 ? 4.101 7.230 0.519 1.00 87.06 94 PHE A N 1
ATOM 769 C CA . PHE A 1 94 ? 4.463 6.755 1.850 1.00 87.06 94 PHE A CA 1
ATOM 770 C C . PHE A 1 94 ? 5.397 5.556 1.725 1.00 87.06 94 PHE A C 1
ATOM 772 O O . PHE A 1 94 ? 5.065 4.565 1.075 1.00 87.06 94 PHE A O 1
ATOM 779 N N . ILE A 1 95 ? 6.587 5.656 2.311 1.00 83.56 95 ILE A N 1
ATOM 780 C CA . ILE A 1 95 ? 7.622 4.625 2.204 1.00 83.56 95 ILE A CA 1
ATOM 781 C C . ILE A 1 95 ? 7.754 3.953 3.554 1.00 83.56 95 ILE A C 1
ATOM 783 O O . ILE A 1 95 ? 8.026 4.613 4.556 1.00 83.56 95 ILE A O 1
ATOM 787 N N . CYS A 1 96 ? 7.618 2.635 3.566 1.00 81.44 96 CYS A N 1
ATOM 788 C CA . CYS A 1 96 ? 7.934 1.853 4.743 1.00 81.44 96 CYS A CA 1
ATOM 789 C C . CYS A 1 96 ? 9.450 1.644 4.809 1.00 81.44 96 CYS A C 1
ATOM 791 O O . CYS A 1 96 ? 10.048 1.130 3.871 1.00 81.44 96 CYS A O 1
ATOM 793 N N . ALA A 1 97 ? 10.097 2.096 5.881 1.00 74.38 97 ALA A N 1
ATOM 794 C CA . ALA A 1 97 ? 11.542 1.925 6.054 1.00 74.38 97 ALA A CA 1
ATOM 795 C C . ALA A 1 97 ? 11.904 0.628 6.806 1.00 74.38 97 ALA A C 1
ATOM 797 O O . ALA A 1 97 ? 13.046 0.176 6.723 1.00 74.38 97 ALA A O 1
ATOM 798 N N . ASP A 1 98 ? 10.941 0.034 7.516 1.00 77.62 98 ASP A N 1
ATOM 799 C CA . ASP A 1 98 ? 11.101 -1.085 8.451 1.00 77.62 98 ASP A CA 1
ATOM 800 C C . ASP A 1 98 ? 9.894 -2.040 8.341 1.00 77.62 98 ASP A C 1
ATOM 802 O O . ASP A 1 98 ? 8.770 -1.570 8.199 1.00 77.62 98 ASP A O 1
ATOM 806 N N . ASP A 1 99 ? 10.114 -3.358 8.409 1.00 77.38 99 ASP A N 1
ATOM 807 C CA . ASP A 1 99 ? 9.042 -4.373 8.370 1.00 77.38 99 ASP A CA 1
ATOM 808 C C . ASP A 1 99 ? 8.407 -4.614 9.753 1.00 77.38 99 ASP A C 1
ATOM 810 O O . ASP A 1 99 ? 7.585 -5.512 9.931 1.00 77.38 99 ASP A O 1
ATOM 814 N N . SER A 1 100 ? 8.764 -3.834 10.778 1.00 84.81 100 SER A N 1
ATOM 815 C CA . SER A 1 100 ? 8.045 -3.897 12.049 1.00 84.81 100 SER A CA 1
ATOM 816 C C . SER A 1 100 ? 6.560 -3.566 11.853 1.00 84.81 100 SER A C 1
ATOM 818 O O . SER A 1 100 ? 6.191 -2.625 11.151 1.00 84.81 100 SER A O 1
ATOM 820 N N . ILE A 1 101 ? 5.679 -4.317 12.521 1.00 84.31 101 ILE A N 1
ATOM 821 C CA . ILE A 1 101 ? 4.219 -4.139 12.415 1.00 84.31 101 ILE A CA 1
ATOM 822 C C . ILE A 1 101 ? 3.803 -2.692 12.708 1.00 84.31 101 ILE A C 1
ATOM 824 O O . ILE A 1 101 ? 2.893 -2.170 12.073 1.00 84.31 101 ILE A O 1
ATOM 828 N N . LYS A 1 102 ? 4.502 -2.020 13.630 1.00 85.19 102 LYS A N 1
ATOM 829 C CA . LYS A 1 102 ? 4.270 -0.605 13.944 1.00 85.19 102 LYS A CA 1
ATOM 830 C C . LYS A 1 102 ? 4.599 0.304 12.764 1.00 85.19 102 LYS A C 1
ATOM 832 O O . LYS A 1 102 ? 3.792 1.167 12.438 1.00 85.19 102 LYS A O 1
ATOM 837 N N . ALA A 1 103 ? 5.740 0.101 12.106 1.00 86.31 103 ALA A N 1
ATOM 838 C CA . ALA A 1 103 ? 6.114 0.875 10.926 1.00 86.31 103 ALA A CA 1
ATOM 839 C C . ALA A 1 103 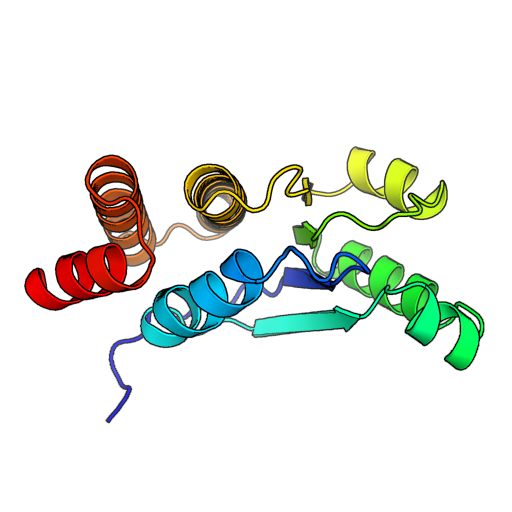? 5.152 0.622 9.757 1.00 86.31 103 ALA A C 1
ATOM 841 O O . ALA A 1 103 ? 4.683 1.574 9.133 1.00 86.31 103 ALA A O 1
ATOM 842 N N . VAL A 1 104 ? 4.793 -0.642 9.509 1.00 86.88 104 VAL A N 1
ATOM 843 C CA . VAL A 1 104 ? 3.804 -1.016 8.487 1.00 86.88 104 VAL A CA 1
ATOM 844 C C . VAL A 1 104 ? 2.459 -0.353 8.783 1.00 86.88 104 VAL A C 1
ATOM 846 O O . VAL A 1 104 ? 1.921 0.357 7.935 1.00 86.88 104 VAL A O 1
ATOM 849 N N . SER A 1 105 ? 1.943 -0.512 10.002 1.00 87.88 105 SER A N 1
ATOM 850 C CA . SER A 1 105 ? 0.674 0.087 10.413 1.00 87.88 105 SER A CA 1
ATOM 851 C C . SER A 1 105 ? 0.685 1.608 10.310 1.00 87.88 105 SER A C 1
ATOM 853 O O . SER A 1 105 ? -0.325 2.184 9.915 1.00 87.88 105 SER A O 1
ATOM 855 N N . GLN A 1 106 ? 1.791 2.269 10.660 1.00 87.69 106 GLN A N 1
ATOM 856 C CA . GLN A 1 106 ? 1.885 3.724 10.580 1.00 87.69 106 GLN A CA 1
ATOM 857 C C . GLN A 1 106 ? 1.773 4.206 9.133 1.00 87.69 106 GLN A C 1
ATOM 859 O O . GLN A 1 106 ? 0.999 5.112 8.852 1.00 87.69 106 GLN A O 1
ATOM 864 N N . VAL A 1 107 ? 2.482 3.560 8.206 1.00 89.31 107 VAL A N 1
ATOM 865 C CA . VAL A 1 107 ? 2.437 3.902 6.775 1.00 89.31 107 VAL A CA 1
ATOM 866 C C . VAL A 1 107 ? 1.026 3.729 6.208 1.00 89.31 107 VAL A C 1
ATOM 868 O O . VAL A 1 107 ? 0.547 4.585 5.465 1.00 89.31 107 VAL A O 1
ATOM 871 N N . TRP A 1 108 ? 0.341 2.643 6.577 1.00 88.38 108 TRP A N 1
ATOM 872 C CA . TRP A 1 108 ? -1.059 2.435 6.203 1.00 88.38 108 TRP A CA 1
ATOM 873 C C . TRP A 1 108 ? -1.977 3.496 6.817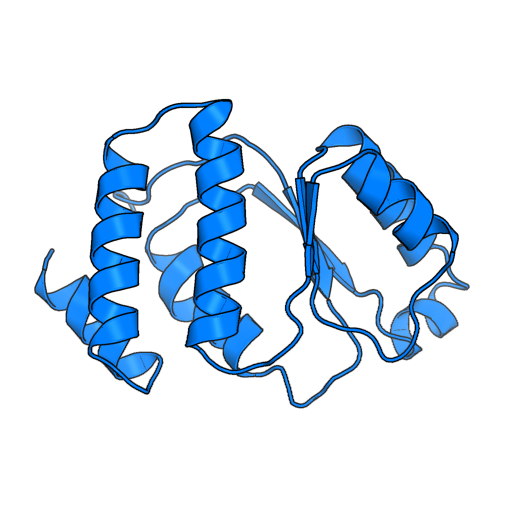 1.00 88.38 108 TRP A C 1
ATOM 875 O O . TRP A 1 108 ? -2.841 4.024 6.120 1.00 88.38 108 TRP A O 1
ATOM 885 N N . ASN A 1 109 ? -1.779 3.850 8.088 1.00 90.06 109 ASN A N 1
ATOM 886 C CA . ASN A 1 109 ? -2.546 4.906 8.744 1.00 90.06 109 ASN A CA 1
ATOM 887 C C . ASN A 1 109 ? -2.354 6.252 8.032 1.00 90.06 109 ASN A C 1
ATOM 889 O O . ASN A 1 109 ? -3.338 6.879 7.660 1.00 90.06 109 ASN A O 1
ATOM 893 N N . ASP A 1 110 ? -1.115 6.657 7.751 1.00 90.12 110 ASP A N 1
ATOM 894 C CA . ASP A 1 110 ? -0.807 7.913 7.056 1.00 90.12 110 ASP A CA 1
ATOM 895 C C . ASP A 1 110 ? -1.470 7.976 5.668 1.00 90.12 110 ASP A C 1
ATOM 897 O O . ASP A 1 110 ? -2.036 9.007 5.286 1.00 90.12 110 ASP A O 1
ATOM 901 N N . LEU A 1 111 ? -1.474 6.853 4.938 1.00 90.25 111 LEU A N 1
ATOM 902 C CA . LEU A 1 111 ? -2.194 6.721 3.672 1.00 90.25 111 LEU A CA 1
ATOM 903 C C . LEU A 1 111 ? -3.701 6.939 3.859 1.00 90.25 111 LEU A C 1
ATOM 905 O O . LEU A 1 111 ? -4.302 7.727 3.126 1.00 90.25 111 LEU A O 1
ATOM 909 N N . PHE A 1 112 ? -4.329 6.265 4.825 1.00 90.12 112 PHE A N 1
ATOM 910 C CA . PHE A 1 112 ? -5.767 6.409 5.050 1.00 90.12 112 PHE A CA 1
ATOM 911 C C . PHE A 1 112 ? -6.147 7.790 5.585 1.00 90.12 112 PHE A C 1
ATOM 913 O O . PHE A 1 112 ? -7.191 8.306 5.203 1.00 90.12 112 PHE A O 1
ATOM 920 N N . GLN A 1 113 ? -5.297 8.436 6.382 1.00 88.19 113 GLN A N 1
ATOM 921 C CA . GLN A 1 113 ? -5.484 9.830 6.792 1.00 88.19 113 GLN A CA 1
ATOM 922 C C . GLN A 1 113 ? -5.444 10.779 5.586 1.00 88.19 113 GLN A C 1
ATOM 924 O O . GLN A 1 113 ? -6.261 11.697 5.483 1.00 88.19 113 GLN A O 1
ATOM 929 N N . ALA A 1 114 ? -4.546 10.537 4.624 1.00 89.06 114 ALA A N 1
ATOM 930 C CA . ALA A 1 114 ? -4.535 11.289 3.371 1.00 89.06 114 ALA A CA 1
ATOM 931 C C . ALA A 1 114 ? -5.820 11.065 2.557 1.00 89.06 114 ALA A C 1
ATOM 933 O O . ALA A 1 114 ? -6.365 12.019 2.008 1.00 89.06 114 ALA A O 1
ATOM 934 N N . ILE A 1 115 ? -6.343 9.835 2.534 1.00 87.69 115 ILE A N 1
ATOM 935 C CA . ILE A 1 115 ? -7.628 9.516 1.895 1.00 87.69 115 ILE A CA 1
ATOM 936 C C . ILE A 1 115 ? -8.790 10.220 2.608 1.00 87.69 115 ILE A C 1
ATOM 938 O O . ILE A 1 115 ? -9.643 10.796 1.938 1.00 87.69 115 ILE A O 1
ATOM 942 N N . LEU A 1 116 ? -8.815 10.217 3.943 1.00 87.69 116 LEU A N 1
ATOM 943 C CA . LEU A 1 116 ? -9.848 10.864 4.758 1.00 87.69 116 LEU A CA 1
ATOM 944 C C . LEU A 1 116 ? -9.917 12.374 4.535 1.00 87.69 116 LEU A C 1
ATOM 946 O O . LEU A 1 116 ? -11.001 12.955 4.572 1.00 87.69 116 LEU A O 1
ATOM 950 N N . LYS A 1 117 ? -8.774 13.010 4.263 1.00 84.88 117 LYS A N 1
ATOM 951 C CA . LYS A 1 117 ? -8.713 14.438 3.939 1.00 84.88 117 LYS A CA 1
ATOM 952 C C . LYS A 1 117 ? -9.486 14.781 2.664 1.00 84.88 117 LYS A C 1
ATOM 954 O O . LYS A 1 117 ? -10.119 15.834 2.611 1.00 84.88 117 LYS A O 1
ATOM 959 N N . ASP A 1 118 ? -9.430 13.907 1.663 1.00 80.75 118 ASP A N 1
ATOM 960 C CA . ASP A 1 118 ? -10.136 14.089 0.392 1.00 80.75 118 ASP A CA 1
ATOM 961 C C . ASP A 1 118 ? -11.565 13.511 0.432 1.00 80.75 118 ASP A C 1
ATOM 963 O O . ASP A 1 118 ? -12.454 14.017 -0.253 1.00 80.75 118 ASP A O 1
ATOM 967 N N . ASN A 1 119 ? -11.804 12.472 1.240 1.00 81.31 119 ASN A N 1
ATOM 968 C CA . ASN A 1 119 ? -13.097 11.807 1.399 1.00 81.31 119 ASN A CA 1
ATOM 969 C C . ASN A 1 119 ? -13.350 11.404 2.869 1.00 81.31 119 ASN A C 1
ATOM 971 O O . ASN A 1 119 ? -12.982 10.295 3.275 1.00 81.31 119 ASN A O 1
ATOM 975 N N . PRO A 1 120 ? -13.981 12.276 3.678 1.00 81.44 120 PRO A N 1
ATOM 976 C CA . PRO A 1 120 ? -14.197 12.006 5.092 1.00 81.44 120 PRO A CA 1
ATOM 977 C C . PRO A 1 120 ? -15.203 10.866 5.280 1.00 81.44 120 PRO A C 1
ATOM 979 O O . PRO A 1 120 ? -16.340 10.928 4.812 1.00 81.44 120 PRO A O 1
ATOM 982 N N . SER A 1 121 ? -14.785 9.825 5.998 1.00 82.44 121 SER A N 1
ATOM 983 C CA . SER A 1 121 ? -15.607 8.658 6.316 1.00 82.44 121 SER A CA 1
ATOM 984 C C . SER A 1 121 ? -15.496 8.346 7.810 1.00 82.44 121 SER A C 1
ATOM 986 O O . SER A 1 121 ? -14.448 7.864 8.250 1.00 82.44 121 SER A O 1
ATOM 988 N N . PRO A 1 122 ? -16.565 8.571 8.598 1.00 83.69 122 PRO A N 1
ATOM 989 C CA . PRO A 1 122 ? -16.559 8.296 10.035 1.00 83.69 122 PRO A CA 1
ATOM 990 C C . PRO A 1 122 ? -16.230 6.835 10.364 1.00 83.69 122 PRO A C 1
ATOM 992 O O . PRO A 1 122 ? -15.516 6.563 11.323 1.00 83.69 122 PRO A O 1
ATOM 995 N N . CYS A 1 123 ? -16.690 5.894 9.531 1.00 85.56 123 CYS A N 1
ATOM 996 C CA . CYS A 1 123 ? -16.416 4.467 9.708 1.00 85.56 123 CYS A CA 1
ATOM 997 C C . CYS A 1 123 ? -14.925 4.143 9.552 1.00 85.56 123 CYS A C 1
ATOM 999 O O . CYS A 1 123 ? -14.393 3.309 10.280 1.00 85.56 123 CYS A O 1
ATOM 1001 N N . LEU A 1 124 ? -14.244 4.798 8.605 1.00 85.31 124 LEU A N 1
ATOM 1002 C CA . LEU A 1 124 ? -12.810 4.607 8.409 1.00 85.31 124 LEU A CA 1
ATOM 1003 C C . LEU A 1 124 ? -12.018 5.223 9.566 1.00 85.31 124 LEU A C 1
ATOM 1005 O O . LEU A 1 124 ? -11.093 4.592 10.060 1.00 85.31 124 LEU A O 1
ATOM 1009 N N . GLU A 1 125 ? -12.402 6.407 10.047 1.00 86.75 125 GLU A N 1
ATOM 1010 C CA . GLU A 1 125 ? -11.770 7.014 11.226 1.00 86.75 125 GLU A CA 1
ATOM 1011 C C . GLU A 1 125 ? -11.885 6.141 12.479 1.00 86.75 125 GLU A C 1
ATOM 1013 O O . GLU A 1 125 ? -10.920 6.011 13.232 1.00 86.75 125 GLU A O 1
ATOM 1018 N N . GLU A 1 126 ? -13.055 5.549 12.715 1.00 88.38 126 GLU A N 1
ATOM 1019 C CA . GLU A 1 126 ? -13.270 4.630 13.832 1.00 88.38 126 GLU A CA 1
ATOM 1020 C C . GLU A 1 126 ? -12.401 3.377 13.694 1.00 88.38 126 GLU A C 1
ATOM 1022 O O . GLU A 1 126 ? -11.690 3.017 14.633 1.00 88.38 126 GLU A O 1
ATOM 1027 N N . PHE A 1 127 ? -12.357 2.783 12.497 1.00 88.62 127 PHE A N 1
ATOM 1028 C CA . PHE A 1 127 ? -11.484 1.646 12.211 1.00 88.62 127 PHE A CA 1
ATOM 1029 C C . PHE A 1 127 ? -10.002 1.965 12.453 1.00 88.62 127 PHE A C 1
ATOM 1031 O O . PHE A 1 127 ? -9.308 1.171 13.084 1.00 88.62 127 PHE A O 1
ATOM 1038 N N . LEU A 1 128 ? -9.512 3.126 12.003 1.00 88.69 128 LEU A N 1
ATOM 1039 C CA . LEU A 1 128 ? -8.114 3.525 12.206 1.00 88.69 128 LEU A CA 1
ATOM 1040 C C . LEU A 1 128 ? -7.771 3.687 13.690 1.00 88.69 128 LEU A C 1
ATOM 1042 O O . LEU A 1 128 ? -6.703 3.251 14.112 1.00 88.69 128 LEU A O 1
ATOM 1046 N N . LYS A 1 129 ? -8.683 4.246 14.496 1.00 89.19 129 LYS A N 1
ATOM 1047 C CA . LYS A 1 129 ? -8.499 4.356 15.954 1.00 89.19 129 LYS A CA 1
ATOM 1048 C C . LYS A 1 129 ? -8.426 2.980 16.616 1.00 89.19 129 LYS A C 1
ATOM 1050 O O . LYS A 1 129 ? -7.554 2.751 17.456 1.00 89.19 129 LYS A O 1
ATOM 1055 N N . SER A 1 130 ? -9.304 2.055 16.225 1.00 89.00 130 SER A N 1
ATOM 1056 C CA . SER A 1 130 ? -9.273 0.676 16.727 1.00 89.00 130 SER A CA 1
ATOM 1057 C C . SER A 1 130 ? -7.999 -0.054 16.303 1.00 89.00 130 SER A C 1
ATOM 1059 O O . SER A 1 130 ? -7.378 -0.732 17.121 1.00 89.00 130 SER A O 1
ATOM 1061 N N . LEU A 1 131 ? -7.561 0.135 15.056 1.00 88.56 131 LEU A N 1
ATOM 1062 C CA . LEU A 1 131 ? -6.321 -0.434 14.533 1.00 88.56 131 LEU A CA 1
ATOM 1063 C C . LEU A 1 131 ? -5.099 0.079 15.298 1.00 88.56 131 LEU A C 1
ATOM 1065 O O . LEU A 1 131 ? -4.272 -0.720 15.726 1.00 88.56 131 LEU A O 1
ATOM 1069 N N . GLU A 1 132 ? -5.001 1.388 15.521 1.00 88.62 132 GLU A N 1
ATOM 1070 C CA . GLU A 1 132 ? -3.905 1.994 16.278 1.00 88.62 132 GLU A CA 1
ATOM 1071 C C . GLU A 1 132 ? -3.872 1.484 17.728 1.00 88.62 132 GLU A C 1
ATOM 1073 O O . GLU A 1 132 ? -2.808 1.154 18.258 1.00 88.62 132 GLU A O 1
ATOM 1078 N N . SER A 1 133 ? -5.035 1.343 18.368 1.00 88.88 133 SER A N 1
ATOM 1079 C CA . SER A 1 133 ? -5.138 0.756 19.708 1.00 88.88 133 SER A CA 1
ATOM 1080 C C . SER A 1 133 ? -4.681 -0.710 19.738 1.00 88.88 133 SER A C 1
ATOM 1082 O O . SER A 1 133 ? -3.913 -1.106 20.623 1.00 88.88 133 SER A O 1
ATOM 1084 N N . ALA A 1 134 ? -5.088 -1.508 18.747 1.00 88.25 134 ALA A N 1
ATOM 1085 C CA . ALA A 1 134 ? -4.686 -2.905 18.624 1.00 88.25 134 ALA A CA 1
ATOM 1086 C C . ALA A 1 134 ? -3.174 -3.039 18.371 1.00 88.25 134 ALA A C 1
ATOM 1088 O O . ALA A 1 134 ? -2.498 -3.802 19.050 1.00 88.25 134 ALA A O 1
ATOM 1089 N N . VAL A 1 135 ? -2.604 -2.237 17.471 1.00 87.94 135 VAL A N 1
ATOM 1090 C CA . VAL A 1 135 ? -1.163 -2.244 17.151 1.00 87.94 135 VAL A CA 1
ATOM 1091 C C . VAL A 1 135 ? -0.303 -1.776 18.330 1.00 87.94 135 VAL A C 1
ATOM 1093 O O . VAL A 1 135 ? 0.836 -2.215 18.485 1.00 87.94 135 VAL A O 1
ATOM 1096 N N . ASN A 1 136 ? -0.829 -0.898 19.186 1.00 85.69 136 ASN A N 1
ATOM 1097 C CA . ASN A 1 136 ? -0.135 -0.467 20.400 1.00 85.69 136 ASN A CA 1
ATOM 1098 C C . ASN A 1 136 ? -0.168 -1.511 21.525 1.00 85.69 136 ASN A C 1
ATOM 1100 O O . ASN A 1 136 ? 0.739 -1.524 22.360 1.00 85.69 136 ASN A O 1
ATOM 1104 N N . SER A 1 137 ? -1.193 -2.365 21.559 1.00 82.69 137 SER A N 1
ATOM 1105 C CA . SER A 1 137 ? -1.376 -3.391 22.594 1.00 82.69 137 SER A CA 1
ATOM 1106 C C . SER A 1 137 ? -0.835 -4.768 22.204 1.00 82.69 137 SER A C 1
ATOM 1108 O O . SER A 1 137 ? -0.494 -5.551 23.089 1.00 82.69 137 SER A O 1
ATOM 1110 N N . ALA A 1 138 ? -0.707 -5.050 20.908 1.00 81.75 138 ALA A N 1
ATOM 1111 C CA . ALA A 1 138 ? -0.262 -6.329 20.373 1.00 81.75 138 ALA A CA 1
ATOM 1112 C C . ALA A 1 138 ? 1.113 -6.244 19.699 1.00 81.75 138 ALA A C 1
ATOM 1114 O O . ALA A 1 138 ? 1.571 -5.186 19.264 1.00 81.75 138 ALA A O 1
ATOM 1115 N N . SER A 1 139 ? 1.777 -7.396 19.600 1.00 74.62 139 SER A N 1
ATOM 1116 C CA . SER A 1 139 ? 3.106 -7.521 18.987 1.00 74.62 139 SER A CA 1
ATOM 1117 C C . SER A 1 139 ? 3.118 -8.402 17.740 1.00 74.62 139 SER A C 1
ATOM 1119 O O . SER A 1 139 ? 4.124 -8.440 17.032 1.00 74.62 139 SER A O 1
ATOM 1121 N N . THR A 1 140 ? 2.003 -9.079 17.448 1.00 83.12 140 THR A N 1
ATOM 1122 C CA . THR A 1 140 ? 1.831 -9.965 16.292 1.00 83.12 140 THR A CA 1
ATOM 1123 C C . THR A 1 140 ? 0.554 -9.635 15.513 1.00 83.12 140 THR A C 1
ATOM 1125 O O . THR A 1 140 ? -0.399 -9.076 16.054 1.00 83.12 140 THR A O 1
ATOM 1128 N N . ILE A 1 141 ? 0.523 -9.989 14.224 1.00 83.00 141 ILE A N 1
ATOM 1129 C CA . ILE A 1 141 ? -0.629 -9.727 13.341 1.00 83.00 141 ILE A CA 1
ATOM 1130 C C . ILE A 1 141 ? -1.870 -10.502 13.806 1.00 83.00 141 ILE A C 1
ATOM 1132 O O . ILE A 1 141 ? -2.975 -9.967 13.756 1.00 83.00 141 ILE A O 1
ATOM 1136 N N . ASP A 1 142 ? -1.694 -11.723 14.313 1.00 83.50 142 ASP A N 1
ATOM 1137 C CA . ASP A 1 142 ? -2.801 -12.570 14.772 1.00 83.50 142 ASP A CA 1
ATOM 1138 C C . ASP A 1 142 ? -3.472 -12.017 16.039 1.00 83.50 142 ASP A C 1
ATOM 1140 O O . ASP A 1 142 ? -4.699 -12.047 16.161 1.00 83.50 142 ASP A O 1
ATOM 1144 N N . GLU A 1 143 ? -2.694 -11.452 16.967 1.00 84.75 143 GLU A N 1
ATOM 1145 C CA . GLU A 1 143 ? -3.221 -10.755 18.148 1.00 84.75 143 GLU A CA 1
ATOM 1146 C C . GLU A 1 143 ? -4.020 -9.508 17.750 1.00 84.75 143 GLU A C 1
ATOM 1148 O O . GLU A 1 143 ? -5.106 -9.267 18.286 1.00 84.75 143 GLU A O 1
ATOM 1153 N N . ILE A 1 144 ? -3.517 -8.736 16.778 1.00 85.31 144 ILE A N 1
ATOM 1154 C CA . ILE A 1 144 ? -4.212 -7.555 16.246 1.00 85.31 144 ILE A CA 1
ATOM 1155 C C . ILE A 1 144 ? -5.534 -7.976 15.610 1.00 85.31 144 ILE A C 1
ATOM 1157 O O . ILE A 1 144 ? -6.579 -7.408 15.926 1.00 85.31 144 ILE A O 1
ATOM 1161 N N . LEU A 1 145 ? -5.509 -9.005 14.762 1.00 84.50 145 LEU A N 1
ATOM 1162 C CA . LEU A 1 145 ? -6.707 -9.536 14.121 1.00 84.50 145 LEU A CA 1
ATOM 1163 C C . LEU A 1 145 ? -7.721 -10.035 15.156 1.00 84.50 145 LEU A C 1
ATOM 1165 O O . LEU A 1 145 ? -8.908 -9.726 15.055 1.00 84.50 145 LEU A O 1
ATOM 1169 N N . THR A 1 146 ? -7.265 -10.754 16.181 1.00 84.06 146 THR A N 1
ATOM 1170 C CA . THR A 1 146 ? -8.123 -11.226 17.277 1.00 84.06 146 THR A CA 1
ATOM 1171 C C . THR A 1 146 ? -8.752 -10.054 18.025 1.00 84.06 146 THR A C 1
ATOM 1173 O O . THR A 1 146 ? -9.945 -10.071 18.312 1.00 84.06 146 THR A O 1
ATOM 1176 N N . THR A 1 147 ? -7.987 -8.997 18.290 1.00 84.19 147 THR A N 1
ATOM 1177 C CA . THR A 1 147 ? -8.487 -7.792 18.968 1.00 84.19 147 THR A CA 1
ATOM 1178 C C . THR A 1 147 ? -9.546 -7.074 18.130 1.00 84.19 147 THR A C 1
ATOM 1180 O O . THR A 1 147 ? -10.606 -6.732 18.647 1.00 84.19 147 THR A O 1
ATOM 1183 N N . LEU A 1 148 ? -9.303 -6.906 16.827 1.00 81.56 148 LEU A N 1
ATOM 1184 C CA . LEU A 1 148 ? -10.227 -6.236 15.905 1.00 81.56 148 LEU A CA 1
ATOM 1185 C C . LEU A 1 148 ? -11.509 -7.039 15.653 1.00 81.56 148 LEU A C 1
ATOM 1187 O O . LEU A 1 148 ? -12.580 -6.463 15.484 1.00 81.56 148 LEU A O 1
ATOM 1191 N N . THR A 1 149 ? -11.413 -8.368 15.634 1.00 78.31 149 THR A N 1
ATOM 1192 C CA . THR A 1 149 ? -12.573 -9.259 15.473 1.00 78.31 149 THR A CA 1
ATOM 1193 C C . THR A 1 149 ? -13.368 -9.429 16.764 1.00 78.31 149 THR A C 1
ATOM 1195 O O . THR A 1 149 ? -14.573 -9.618 16.691 1.00 78.31 149 THR A O 1
ATOM 1198 N N . SER A 1 150 ? -12.735 -9.310 17.935 1.00 68.00 150 SER A N 1
ATOM 1199 C CA . SER A 1 150 ? -13.416 -9.384 19.239 1.00 68.00 150 SER A CA 1
ATOM 1200 C C . SER A 1 150 ? -14.207 -8.116 19.590 1.00 68.00 150 SER A C 1
ATOM 1202 O O . SER A 1 150 ? -14.996 -8.136 20.532 1.00 68.00 150 SER A O 1
ATOM 1204 N N . GLN A 1 151 ? -13.968 -7.007 18.879 1.00 55.16 151 GLN A N 1
ATOM 1205 C CA . GLN A 1 151 ? -14.670 -5.728 19.054 1.00 55.16 151 GLN A CA 1
ATOM 1206 C C . GLN A 1 151 ? -15.861 -5.528 18.092 1.00 55.16 151 GLN A C 1
ATOM 1208 O O . GLN A 1 151 ? -16.555 -4.520 18.218 1.00 55.16 151 GLN A O 1
ATOM 1213 N N . ASN A 1 152 ? -16.103 -6.465 17.168 1.00 46.16 152 ASN A N 1
ATOM 1214 C CA . ASN A 1 152 ? -17.238 -6.486 16.229 1.00 46.16 152 ASN A CA 1
ATOM 1215 C C . ASN A 1 152 ? -18.246 -7.580 16.601 1.00 46.16 152 ASN A C 1
ATOM 1217 O O . ASN A 1 152 ? -19.450 -7.380 16.324 1.00 46.16 152 ASN A O 1
#

pLDDT: mean 82.46, std 9.58, range [36.22, 91.06]

Sequence (152 aa):
MRENRIKISTPFVELDGDKEDFKNWSLFKNNIICEFLDLDIKYFDISTRNREVTKDKVLGESLESIKKNKLAIKCPTLLETPELTQLKEKTNIFICADDSIKAVSQVWNDLFQAILKDNPSPCLEEFLKSLESAVNSASTIDEILTTLTSQN

Radius of gyration: 15.67 Å; chains: 1; bounding box: 38×29×42 Å

Secondary structure (DSSP, 8-state):
----PEEEEEEEEEEE-S-TT-HHHHHHIIIIIHHHEEEEEEEEE--HHHHHHHTTHHHHHHHHHHHHH-EEEEPPPS---HHHHHHHTTSEEEE----SHHHHHHHHHHHHHHHHHHS--HHHHHHHHHHHHHHHH-SSHHHHHHHHHHT-